Protein AF-Q9XCN0-F1 (afdb_monomer_lite)

Radius of gyration: 20.43 Å; chains: 1; bounding box: 50×36×55 Å

pLDDT: mean 87.04, std 8.94, range [36.78, 96.44]

Organism: NCBI:txid216

Secondary structure (DSSP, 8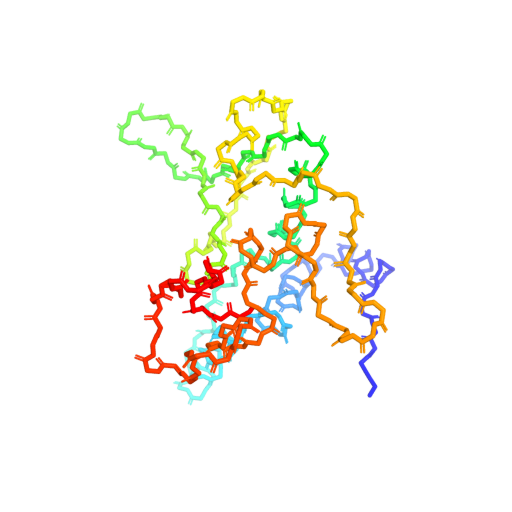-state):
------HHHHHHHHHTT-HHHHHHHHTTTTT-HHHHHHHHHHHHHTPPPPPP---HHHHHHHHHHHHTTEEEEEEEEEEPTTSPEEEE---SSGGG--S--SEEEEEEPPHHHHHHH-S--------B-TTT-PBPTTSTT-HHHH--SBTTB-TTSSSBSGGGTTPBPTTT--B----

Foldseek 3Di:
DDDDCDPVNVVVCVVVVVVQVVLCCQFLVPADPPLVVQQVVCVVVVHDRDATADGVVVVVVCVVCVVVQKDKFFWAPDAPPVRHTHGQDCDPDPVRTGRDTDDMDIDRHDPVRNVVPWQDAQDDQDAADPPPRAGDDSHPPQCLGPADPAAQADSVRPTHDCVCAQDQDPPRRHHRHHD

Sequence (179 aa):
GGQRFGEMEVWALEAYGAAHTLKEMLTIKSDDVNGRKEAYEAITKGFPVGDSAIPETFYVLTKELQSLALDVNVYGDKVDEFGLIKPLVVGEDEKDRPRDFSAFQLVLASPDKIRSWSRGEVKKPETINYRTLKPERDGLFCTKIFGPVRDYECQCGKYKKGRYKDIVCEKCGVAITHS

Structure (mmCIF, N/CA/C/O backbone):
data_AF-Q9XCN0-F1
#
_entry.id   AF-Q9XCN0-F1
#
loop_
_atom_site.group_PDB
_atom_site.id
_atom_site.type_symbol
_atom_site.label_atom_id
_atom_site.label_alt_id
_atom_site.label_comp_id
_atom_site.label_asym_id
_atom_site.label_entity_id
_atom_site.label_seq_id
_atom_site.pdbx_PDB_ins_code
_atom_site.Cartn_x
_atom_site.Cartn_y
_atom_site.Cartn_z
_atom_site.occupancy
_atom_site.B_iso_or_equiv
_atom_site.auth_seq_id
_atom_site.auth_comp_id
_atom_site.auth_asym_id
_atom_site.auth_atom_id
_atom_site.pdbx_PDB_model_num
ATOM 1 N N . GLY A 1 1 ? 22.592 6.527 13.145 1.00 36.78 1 GLY A N 1
ATOM 2 C CA . GLY A 1 1 ? 21.778 7.602 12.558 1.00 36.78 1 GLY A CA 1
ATOM 3 C C . GLY A 1 1 ? 21.629 7.295 11.093 1.00 36.78 1 GLY A C 1
ATOM 4 O O . GLY A 1 1 ? 22.647 7.202 10.426 1.00 36.78 1 GLY A O 1
ATOM 5 N N . GLY A 1 2 ? 20.411 7.019 10.629 1.00 53.69 2 GLY A N 1
ATOM 6 C CA . GLY A 1 2 ? 20.157 6.778 9.209 1.00 53.69 2 GLY A CA 1
ATOM 7 C C . GLY A 1 2 ? 20.220 8.107 8.475 1.00 53.69 2 GLY A C 1
ATOM 8 O O . GLY A 1 2 ? 19.337 8.944 8.651 1.00 53.69 2 GLY A O 1
ATOM 9 N N . GLN A 1 3 ? 21.296 8.330 7.729 1.00 53.50 3 GLN A N 1
ATOM 10 C CA . GLN A 1 3 ? 21.371 9.443 6.796 1.00 53.50 3 GLN A CA 1
ATOM 11 C C . GLN A 1 3 ? 20.275 9.223 5.752 1.00 53.50 3 GLN A C 1
ATOM 13 O O . GLN A 1 3 ? 20.206 8.156 5.144 1.00 53.50 3 GLN A O 1
ATOM 18 N N . ARG A 1 4 ? 19.352 10.181 5.635 1.00 68.81 4 ARG A N 1
ATOM 19 C CA . ARG A 1 4 ? 18.267 10.095 4.657 1.00 68.81 4 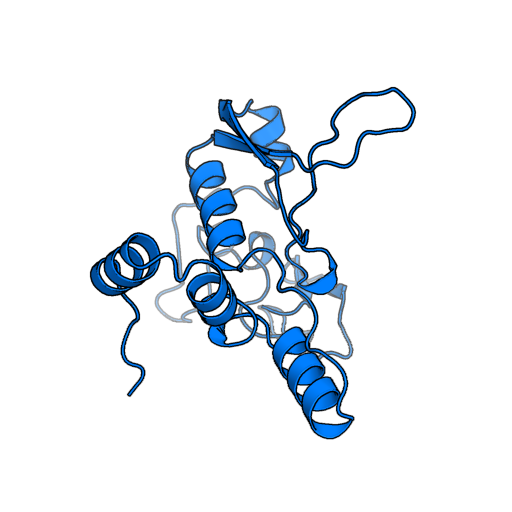ARG A CA 1
ATOM 20 C C . ARG A 1 4 ? 18.883 10.309 3.283 1.00 68.81 4 ARG A C 1
ATOM 22 O O . ARG A 1 4 ? 19.539 11.321 3.074 1.00 68.81 4 ARG A O 1
ATOM 29 N N . PHE A 1 5 ? 18.698 9.341 2.399 1.00 77.25 5 PHE A N 1
ATOM 30 C CA . PHE A 1 5 ? 19.009 9.493 0.988 1.00 77.25 5 PHE A CA 1
ATOM 31 C C . PHE A 1 5 ? 17.911 10.369 0.378 1.00 77.25 5 PHE A C 1
ATOM 33 O O . PHE A 1 5 ? 16.737 9.997 0.426 1.00 77.25 5 PHE A O 1
ATOM 40 N N . GLY A 1 6 ? 18.267 11.580 -0.040 1.00 82.06 6 GLY A N 1
ATOM 41 C CA . GLY A 1 6 ? 17.334 12.601 -0.491 1.00 82.06 6 GLY A CA 1
ATOM 42 C C . GLY A 1 6 ? 17.384 12.814 -1.998 1.00 82.06 6 GLY A C 1
ATOM 43 O O . GLY A 1 6 ? 18.116 12.160 -2.737 1.00 82.06 6 GLY A O 1
ATOM 44 N N . GLU A 1 7 ? 16.578 13.769 -2.450 1.00 86.94 7 GLU A N 1
ATOM 45 C CA . GLU A 1 7 ? 16.439 14.109 -3.865 1.00 86.94 7 GLU A CA 1
ATOM 46 C C . GLU A 1 7 ? 17.780 14.526 -4.496 1.00 86.94 7 GLU A C 1
ATOM 48 O O . GLU A 1 7 ? 18.118 14.093 -5.593 1.00 86.94 7 GLU A O 1
ATOM 53 N N . MET A 1 8 ? 18.590 15.316 -3.785 1.00 88.69 8 MET A N 1
ATOM 54 C CA . MET A 1 8 ? 19.877 15.796 -4.301 1.00 88.69 8 MET A CA 1
ATOM 55 C C . MET A 1 8 ? 20.869 14.652 -4.540 1.00 88.69 8 MET A C 1
ATOM 57 O O . MET A 1 8 ? 21.623 14.684 -5.514 1.00 88.69 8 MET A O 1
ATOM 61 N N . GLU A 1 9 ? 20.870 13.633 -3.679 1.00 89.69 9 GLU A N 1
ATOM 62 C CA . GLU A 1 9 ? 21.706 12.450 -3.857 1.00 89.69 9 GLU A CA 1
ATOM 63 C C . GLU A 1 9 ? 21.219 11.565 -5.012 1.00 89.69 9 GLU A C 1
ATOM 65 O O . GLU A 1 9 ? 22.051 11.035 -5.753 1.00 89.69 9 GLU A O 1
ATOM 70 N N . VAL A 1 10 ? 19.897 11.453 -5.210 1.00 88.25 10 VAL A N 1
ATOM 71 C CA . VAL A 1 10 ? 19.303 10.782 -6.383 1.00 88.25 10 VAL A CA 1
ATOM 72 C C . VAL A 1 10 ? 19.791 11.456 -7.665 1.00 88.25 10 VAL A C 1
ATOM 74 O O . VAL A 1 10 ? 20.400 10.790 -8.504 1.00 88.25 10 VAL A O 1
ATOM 77 N N . TRP A 1 11 ? 19.623 12.780 -7.775 1.00 90.75 11 TRP A N 1
ATOM 78 C CA . TRP A 1 11 ? 20.049 13.550 -8.949 1.00 90.75 11 TRP A CA 1
ATOM 79 C C . TRP A 1 11 ? 21.538 13.388 -9.245 1.00 90.75 11 TRP A C 1
ATOM 81 O O . TRP A 1 11 ? 21.929 13.233 -10.401 1.00 90.75 11 TRP A O 1
ATOM 91 N N . ALA A 1 12 ? 22.383 13.406 -8.212 1.00 92.75 12 ALA A N 1
ATOM 92 C CA . ALA A 1 12 ? 23.822 13.245 -8.383 1.00 92.75 12 ALA A CA 1
ATOM 93 C C . ALA A 1 12 ? 24.190 11.861 -8.948 1.00 92.75 12 ALA A C 1
ATOM 95 O O . ALA A 1 12 ? 25.032 11.771 -9.844 1.00 92.75 12 ALA A O 1
ATOM 96 N N . LEU A 1 13 ? 23.561 10.786 -8.456 1.00 91.81 13 LEU A N 1
ATOM 97 C CA . LEU A 1 13 ? 23.811 9.429 -8.953 1.00 91.81 13 LEU A CA 1
ATOM 98 C C . LEU A 1 13 ? 23.267 9.220 -10.366 1.00 91.81 13 LEU A C 1
ATOM 100 O O . LEU A 1 13 ? 23.944 8.594 -11.185 1.00 91.81 13 LEU A O 1
ATOM 104 N N . GLU A 1 14 ? 22.084 9.751 -10.668 1.00 91.38 14 GLU A N 1
ATOM 105 C CA . GLU A 1 14 ? 21.505 9.682 -12.012 1.00 91.38 14 GLU A CA 1
ATOM 106 C C . GLU A 1 14 ? 22.350 10.453 -13.028 1.00 91.38 14 GLU A C 1
ATOM 108 O O . GLU A 1 14 ? 22.686 9.904 -14.077 1.00 91.38 14 GLU A O 1
ATOM 113 N N . ALA A 1 15 ? 22.782 11.675 -12.699 1.00 93.62 15 ALA A N 1
ATOM 114 C CA . ALA A 1 15 ? 23.652 12.479 -13.561 1.00 93.62 15 ALA A CA 1
ATOM 115 C C . ALA A 1 15 ? 25.018 11.817 -13.805 1.00 93.62 15 ALA A C 1
ATOM 117 O O . ALA A 1 15 ? 25.605 11.974 -14.875 1.00 93.62 15 ALA A O 1
ATOM 118 N N . TYR A 1 16 ? 25.516 11.052 -12.831 1.00 94.75 16 TYR A N 1
ATOM 119 C CA . TYR A 1 16 ? 26.732 10.251 -12.975 1.00 94.75 16 TYR A CA 1
ATOM 120 C C . TYR A 1 16 ? 26.514 8.953 -13.781 1.00 94.75 16 TYR A C 1
ATOM 122 O O . TYR A 1 16 ? 27.477 8.274 -14.133 1.00 94.75 16 TYR A O 1
ATOM 130 N N . GLY A 1 17 ? 25.266 8.584 -14.089 1.00 92.94 17 GLY A N 1
ATOM 131 C CA . GLY A 1 17 ? 24.927 7.335 -14.776 1.00 92.94 17 GLY A CA 1
ATOM 132 C C . GLY A 1 17 ? 24.967 6.097 -13.872 1.00 92.94 17 GLY A C 1
ATOM 133 O O . GLY A 1 17 ? 24.971 4.970 -14.364 1.00 92.94 17 GLY A O 1
ATOM 134 N N . ALA A 1 18 ? 24.966 6.267 -12.547 1.00 92.50 18 ALA A N 1
ATOM 135 C CA . ALA A 1 18 ? 24.974 5.175 -11.569 1.00 92.50 18 ALA A CA 1
ATOM 136 C C . ALA A 1 18 ? 23.564 4.630 -11.265 1.00 92.50 18 ALA A C 1
ATOM 138 O O . ALA A 1 18 ? 23.241 4.320 -10.115 1.00 92.50 18 ALA A O 1
ATOM 139 N N . ALA A 1 19 ? 22.726 4.475 -12.294 1.00 87.50 19 ALA A N 1
ATOM 140 C CA . ALA A 1 19 ? 21.340 4.025 -12.151 1.00 87.50 19 ALA A CA 1
ATOM 141 C C . ALA A 1 19 ? 21.229 2.623 -11.520 1.00 87.50 19 ALA A C 1
ATOM 143 O O . ALA A 1 19 ? 20.366 2.391 -10.678 1.00 87.50 19 ALA A O 1
ATOM 144 N N . HIS A 1 20 ? 22.142 1.701 -11.850 1.00 86.50 20 HIS A N 1
ATOM 145 C CA . HIS A 1 20 ? 22.177 0.366 -11.238 1.00 86.50 20 HIS A CA 1
ATOM 146 C C . HIS A 1 20 ? 22.481 0.428 -9.736 1.00 86.50 20 HIS A C 1
ATOM 148 O O . HIS A 1 20 ? 21.804 -0.217 -8.938 1.00 86.50 20 HIS A O 1
ATOM 154 N N . THR A 1 21 ? 23.444 1.262 -9.334 1.00 88.06 21 THR A N 1
ATOM 155 C CA . THR A 1 21 ? 23.783 1.465 -7.921 1.00 88.06 21 THR A CA 1
ATOM 156 C C . THR A 1 21 ? 22.613 2.078 -7.158 1.00 88.06 21 THR A C 1
ATOM 158 O O . THR A 1 21 ? 22.303 1.630 -6.055 1.00 88.06 21 THR A O 1
ATOM 161 N N . LEU A 1 22 ? 21.945 3.072 -7.751 1.00 87.94 22 LEU A N 1
ATOM 162 C CA . LEU A 1 22 ? 20.741 3.682 -7.193 1.00 87.94 22 LEU A CA 1
ATOM 163 C C . LEU A 1 22 ? 19.619 2.643 -7.036 1.00 87.94 22 LEU A C 1
ATOM 165 O O . LEU A 1 22 ? 19.031 2.537 -5.960 1.00 87.94 22 LEU A O 1
ATOM 169 N N . LYS A 1 23 ? 19.378 1.813 -8.060 1.00 84.81 23 LYS A N 1
ATOM 170 C CA . LYS A 1 23 ? 18.396 0.722 -8.002 1.00 84.81 23 LYS A CA 1
ATOM 171 C C . LYS A 1 23 ? 18.715 -0.246 -6.864 1.00 84.81 23 LYS A C 1
ATOM 173 O O . LYS A 1 23 ? 17.822 -0.576 -6.092 1.00 84.81 23 LYS A O 1
ATOM 178 N N . GLU A 1 24 ? 19.968 -0.670 -6.698 1.00 84.81 24 GLU A N 1
ATOM 179 C CA . GLU A 1 24 ? 20.379 -1.527 -5.573 1.00 84.81 24 GLU A CA 1
ATOM 180 C C . GLU A 1 24 ? 20.163 -0.864 -4.206 1.00 84.81 24 GLU A C 1
ATOM 182 O O . GLU A 1 24 ? 19.752 -1.536 -3.258 1.00 84.81 24 GLU A O 1
ATOM 187 N N . MET A 1 25 ? 20.453 0.440 -4.092 1.00 85.44 25 MET A N 1
ATOM 188 C CA . MET A 1 25 ? 20.240 1.210 -2.862 1.00 85.44 25 MET A CA 1
ATOM 189 C C . MET A 1 25 ? 18.764 1.220 -2.457 1.00 85.44 25 MET A C 1
ATOM 191 O O . MET A 1 25 ? 18.468 1.011 -1.284 1.00 85.44 25 MET A O 1
ATOM 195 N N . LEU A 1 26 ? 17.859 1.390 -3.424 1.00 83.25 26 LEU A N 1
ATOM 196 C CA . LEU A 1 26 ? 16.408 1.424 -3.213 1.00 83.25 26 LEU A CA 1
ATOM 197 C C . LEU A 1 26 ? 15.760 0.033 -3.079 1.00 83.25 26 LEU A C 1
ATOM 199 O O . LEU A 1 26 ? 14.579 -0.057 -2.778 1.00 83.25 26 LEU A O 1
ATOM 203 N N . THR A 1 27 ? 16.493 -1.056 -3.320 1.00 85.06 27 THR A N 1
ATOM 204 C CA . THR A 1 27 ? 15.943 -2.427 -3.336 1.00 85.06 27 THR A CA 1
ATOM 205 C C . THR A 1 27 ? 16.681 -3.319 -2.336 1.00 85.06 27 THR A C 1
ATOM 207 O O . THR A 1 27 ? 16.462 -3.185 -1.137 1.00 85.06 27 THR A O 1
ATOM 210 N N . ILE A 1 28 ? 17.610 -4.169 -2.786 1.00 84.38 28 ILE A N 1
ATOM 211 C CA . ILE A 1 28 ? 18.341 -5.182 -1.997 1.00 84.38 28 ILE A CA 1
ATOM 212 C C . ILE A 1 28 ? 19.020 -4.583 -0.750 1.00 84.38 28 ILE A C 1
ATOM 214 O O . ILE A 1 28 ? 19.151 -5.236 0.291 1.00 84.38 28 ILE A O 1
ATOM 218 N N . LYS A 1 29 ? 19.473 -3.325 -0.820 1.00 84.25 29 LYS A N 1
ATOM 219 C CA . LYS A 1 29 ? 20.153 -2.672 0.309 1.00 84.25 29 LYS A CA 1
ATOM 220 C C . LYS A 1 29 ? 19.181 -2.057 1.314 1.00 84.25 29 LYS A C 1
ATOM 222 O O . LYS A 1 29 ? 19.500 -2.083 2.502 1.00 84.25 29 LYS A O 1
ATOM 227 N N . SER A 1 30 ? 18.006 -1.588 0.895 1.00 81.62 30 SER A N 1
ATOM 228 C CA . SER A 1 30 ? 17.029 -0.918 1.768 1.00 81.62 30 SER A CA 1
ATOM 229 C C . SER A 1 30 ? 15.801 -1.785 2.040 1.00 81.62 30 SER A C 1
ATOM 231 O O . SER A 1 30 ? 15.635 -2.273 3.163 1.00 81.62 30 SER A O 1
ATOM 233 N N . ASP A 1 31 ? 14.998 -2.006 1.002 1.00 79.00 31 ASP A N 1
ATOM 234 C CA . ASP A 1 31 ? 13.600 -2.418 1.109 1.00 79.00 31 ASP A CA 1
ATOM 235 C C . ASP A 1 31 ? 13.424 -3.941 1.027 1.00 79.00 31 ASP A C 1
ATOM 237 O O . ASP A 1 31 ? 12.530 -4.480 1.672 1.00 79.00 31 ASP A O 1
ATOM 241 N N . ASP A 1 32 ? 14.298 -4.639 0.292 1.00 80.75 32 ASP A N 1
ATOM 242 C CA . ASP A 1 32 ? 14.139 -6.067 -0.009 1.00 80.75 32 ASP A CA 1
ATOM 243 C C . ASP A 1 32 ? 14.893 -6.959 0.993 1.00 80.75 32 ASP A C 1
ATOM 245 O O . ASP A 1 32 ? 16.110 -7.175 0.900 1.00 80.75 32 ASP A O 1
ATOM 249 N N . VAL A 1 33 ? 14.176 -7.463 2.002 1.00 81.44 33 VAL A N 1
ATOM 250 C CA . VAL A 1 33 ? 14.772 -8.265 3.089 1.00 81.44 33 VAL A CA 1
ATOM 251 C C . VAL A 1 33 ? 15.148 -9.657 2.588 1.00 81.44 33 VAL A C 1
ATOM 253 O O . VAL A 1 33 ? 16.198 -10.191 2.972 1.00 81.44 33 VAL A O 1
ATOM 256 N N . ASN A 1 34 ? 14.313 -10.246 1.731 1.00 82.44 34 ASN A N 1
ATOM 257 C CA . ASN A 1 34 ? 14.557 -11.574 1.175 1.00 82.44 34 ASN A CA 1
ATOM 258 C C . ASN A 1 34 ? 15.699 -11.538 0.153 1.00 82.44 34 ASN A C 1
ATOM 260 O O . ASN A 1 34 ? 16.639 -12.327 0.268 1.00 82.44 34 ASN A O 1
ATOM 264 N N . GLY A 1 35 ? 15.704 -10.564 -0.751 1.00 82.88 35 GLY A N 1
ATOM 265 C CA . GLY A 1 35 ? 16.778 -10.317 -1.707 1.00 82.88 35 GLY A CA 1
ATOM 266 C C . GLY A 1 35 ? 18.108 -10.014 -1.026 1.00 82.88 35 GLY A C 1
ATOM 267 O O . GLY A 1 35 ? 19.148 -10.497 -1.469 1.00 82.88 35 GLY A O 1
ATOM 268 N N . ARG A 1 36 ? 18.114 -9.318 0.122 1.00 86.38 36 ARG A N 1
ATOM 269 C CA . ARG A 1 36 ? 19.341 -9.138 0.922 1.00 86.38 36 ARG A CA 1
ATOM 270 C C . ARG A 1 36 ? 19.908 -10.465 1.420 1.00 86.38 36 ARG A C 1
ATOM 272 O O . ARG A 1 36 ? 21.125 -10.667 1.396 1.00 86.38 36 ARG A O 1
ATOM 279 N N . LYS A 1 37 ? 19.042 -11.369 1.885 1.00 88.44 37 LYS A N 1
ATOM 280 C CA . LYS A 1 37 ? 19.448 -12.709 2.322 1.00 88.44 37 LYS A CA 1
ATOM 281 C C . LYS A 1 37 ? 19.985 -13.524 1.145 1.00 88.44 37 LYS A C 1
ATOM 283 O O . LYS A 1 37 ? 21.043 -14.136 1.271 1.00 88.44 37 LYS A O 1
ATOM 288 N N . GLU A 1 38 ? 19.299 -13.497 0.008 1.00 87.00 38 GLU A N 1
ATOM 289 C CA . GLU A 1 38 ? 19.722 -14.190 -1.213 1.00 87.00 38 GLU A CA 1
ATOM 290 C C . GLU A 1 38 ? 21.060 -13.659 -1.739 1.00 87.00 38 GLU A C 1
ATOM 292 O O . GLU A 1 38 ? 21.949 -14.445 -2.065 1.00 87.00 38 GLU A O 1
ATOM 297 N N . ALA A 1 39 ? 21.257 -12.340 -1.733 1.00 88.38 39 ALA A N 1
ATOM 298 C CA . ALA A 1 39 ? 22.521 -11.712 -2.099 1.00 88.38 39 ALA A CA 1
ATOM 299 C C . ALA A 1 39 ? 23.663 -12.155 -1.171 1.00 88.38 39 ALA A C 1
ATOM 301 O O . ALA A 1 39 ? 24.748 -12.495 -1.640 1.00 88.38 39 ALA A O 1
ATOM 302 N N . TYR A 1 40 ? 23.420 -12.220 0.142 1.00 89.25 40 TYR A N 1
ATOM 303 C CA . TYR A 1 40 ? 24.403 -12.732 1.099 1.00 89.25 40 TYR A CA 1
ATOM 304 C C . TYR A 1 40 ? 24.754 -14.207 0.838 1.00 89.25 40 TYR A C 1
ATOM 306 O O . TYR A 1 40 ? 25.929 -14.591 0.842 1.00 89.25 40 TYR A O 1
ATOM 314 N N . GLU A 1 41 ? 23.754 -15.043 0.562 1.00 91.50 41 GLU A N 1
ATOM 315 C CA . GLU A 1 41 ? 23.973 -16.442 0.188 1.00 91.50 41 GLU A CA 1
ATOM 316 C C . GLU A 1 41 ? 24.749 -16.583 -1.129 1.00 91.50 41 GLU A C 1
ATOM 318 O O . GLU A 1 41 ? 25.618 -17.449 -1.233 1.00 91.50 41 GLU A O 1
ATOM 323 N N . ALA A 1 42 ? 24.481 -15.7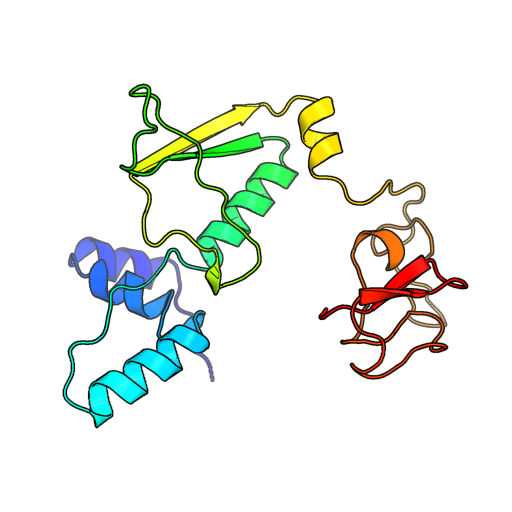36 -2.121 1.00 91.62 42 ALA A N 1
ATOM 324 C CA . ALA A 1 42 ? 25.218 -15.727 -3.381 1.00 91.62 42 ALA A CA 1
ATOM 325 C C . ALA A 1 42 ? 26.693 -15.359 -3.159 1.00 91.62 42 ALA A C 1
ATOM 327 O O . ALA A 1 42 ? 27.577 -16.088 -3.609 1.00 91.62 42 ALA A O 1
ATOM 328 N N . ILE A 1 43 ? 26.965 -14.310 -2.373 1.00 91.62 43 ILE A N 1
ATOM 329 C CA . ILE A 1 43 ? 28.327 -13.856 -2.047 1.00 91.62 43 ILE A CA 1
ATOM 330 C C . ILE A 1 43 ? 29.112 -14.946 -1.308 1.00 91.62 43 ILE A C 1
ATOM 332 O O . ILE A 1 43 ? 30.256 -15.227 -1.659 1.00 91.62 43 ILE A O 1
ATOM 336 N N . THR A 1 44 ? 28.502 -15.595 -0.311 1.00 95.38 44 THR A N 1
ATOM 337 C CA . THR A 1 44 ? 29.159 -16.674 0.456 1.00 95.38 44 THR A CA 1
ATOM 338 C C . THR A 1 44 ? 29.458 -17.914 -0.387 1.00 95.38 44 THR A C 1
ATOM 340 O O . THR A 1 44 ? 30.454 -18.591 -0.140 1.00 95.38 44 THR A O 1
ATOM 343 N N . LYS A 1 45 ? 28.628 -18.203 -1.396 1.00 95.06 45 LYS A N 1
ATOM 344 C CA . LYS A 1 45 ? 28.801 -19.332 -2.325 1.00 95.06 45 LYS A CA 1
ATOM 345 C C . LYS A 1 45 ? 29.637 -18.982 -3.569 1.00 95.06 45 LYS A C 1
ATOM 347 O O . LYS A 1 45 ? 29.947 -19.879 -4.346 1.00 95.06 45 LYS A O 1
ATOM 352 N N . GLY A 1 46 ? 30.001 -17.712 -3.766 1.00 92.69 46 GLY A N 1
ATOM 353 C CA . GLY A 1 46 ? 30.732 -17.236 -4.946 1.00 92.69 46 GLY A CA 1
ATOM 354 C C . GLY A 1 46 ? 29.892 -17.159 -6.230 1.00 92.69 46 GLY A C 1
ATOM 355 O O . GLY A 1 46 ? 30.456 -17.137 -7.322 1.00 92.69 46 GLY A O 1
ATOM 356 N N . PHE A 1 47 ? 28.561 -17.135 -6.118 1.00 91.62 47 PHE A N 1
ATOM 357 C CA . PHE A 1 47 ? 27.652 -16.934 -7.248 1.00 91.62 47 PHE A CA 1
ATOM 358 C C . PHE A 1 47 ? 27.404 -15.439 -7.503 1.00 91.62 47 PHE A C 1
ATOM 360 O O . PHE A 1 47 ? 27.492 -14.635 -6.570 1.00 91.62 47 PHE A O 1
ATOM 367 N N . PRO A 1 48 ? 27.067 -15.044 -8.745 1.00 87.19 48 PRO A N 1
ATOM 368 C CA . PRO A 1 48 ? 26.638 -13.679 -9.021 1.00 87.19 48 PRO A CA 1
ATOM 369 C C . PRO A 1 48 ? 25.345 -13.354 -8.261 1.00 87.19 48 PRO A C 1
ATOM 371 O O . PRO A 1 48 ? 24.450 -14.194 -8.145 1.00 87.19 48 PRO A O 1
ATOM 374 N N . VAL A 1 49 ? 25.251 -12.124 -7.754 1.00 84.69 49 VAL A N 1
ATOM 375 C CA . VAL A 1 49 ? 24.020 -11.591 -7.156 1.00 84.69 49 VAL A CA 1
ATOM 376 C C . VAL A 1 49 ? 22.998 -11.373 -8.276 1.00 84.69 49 VAL A C 1
ATOM 378 O O . VAL A 1 49 ? 23.355 -10.875 -9.342 1.00 84.69 49 VAL A O 1
ATOM 381 N N . GLY A 1 50 ? 21.750 -11.798 -8.062 1.00 77.75 50 GLY A N 1
ATOM 382 C CA . GLY A 1 50 ? 20.675 -11.641 -9.045 1.00 77.75 50 GLY A CA 1
ATOM 383 C C . GLY A 1 50 ? 20.201 -10.192 -9.201 1.00 77.75 50 GLY A C 1
ATOM 384 O O . GLY A 1 50 ? 20.506 -9.335 -8.374 1.00 77.75 50 GLY A O 1
ATOM 385 N N . ASP A 1 51 ? 19.420 -9.935 -10.253 1.00 76.56 51 ASP A N 1
ATOM 386 C CA . ASP A 1 51 ? 18.818 -8.621 -10.493 1.00 76.56 51 ASP A CA 1
ATOM 387 C C . ASP A 1 51 ? 17.780 -8.262 -9.426 1.00 76.56 51 ASP A C 1
ATOM 389 O O . ASP A 1 51 ? 16.982 -9.103 -9.001 1.00 76.56 51 ASP A O 1
ATOM 393 N N . SER A 1 52 ? 17.748 -6.985 -9.047 1.00 78.81 52 SER A N 1
ATOM 394 C CA . SER A 1 52 ? 16.761 -6.460 -8.111 1.00 78.81 52 SER A CA 1
ATOM 395 C C . SER A 1 52 ? 15.393 -6.236 -8.752 1.00 78.81 52 SER A C 1
ATOM 397 O O . SER A 1 52 ? 15.280 -5.860 -9.926 1.00 78.81 52 SER A O 1
ATOM 399 N N . ALA A 1 53 ? 14.344 -6.437 -7.951 1.00 81.25 53 ALA A N 1
ATOM 400 C CA . ALA A 1 53 ? 12.973 -6.162 -8.352 1.00 81.25 53 ALA A CA 1
ATOM 401 C C . ALA A 1 53 ? 12.640 -4.661 -8.353 1.00 81.25 53 ALA A C 1
ATOM 403 O O . ALA A 1 53 ? 13.469 -3.817 -8.010 1.00 81.25 53 ALA A O 1
ATOM 404 N N . ILE A 1 54 ? 11.415 -4.321 -8.755 1.00 83.75 54 ILE A N 1
ATOM 405 C CA . ILE A 1 54 ? 10.884 -2.965 -8.599 1.00 83.75 54 ILE A CA 1
ATOM 406 C C . ILE A 1 54 ? 10.861 -2.598 -7.096 1.00 83.75 54 ILE A C 1
ATOM 408 O O . ILE A 1 54 ? 10.447 -3.426 -6.279 1.00 83.75 54 ILE A O 1
ATOM 412 N N . PRO A 1 55 ? 11.292 -1.380 -6.708 1.00 84.25 55 PRO A N 1
ATOM 413 C CA . PRO A 1 55 ? 11.354 -0.967 -5.305 1.00 84.25 55 PRO A CA 1
ATOM 414 C C . PRO A 1 55 ? 9.968 -0.835 -4.659 1.00 84.25 55 PRO A C 1
ATOM 416 O O . PRO A 1 55 ? 8.985 -0.514 -5.332 1.00 84.25 55 PRO A O 1
ATOM 419 N N . GLU A 1 56 ? 9.906 -0.974 -3.329 1.00 83.31 56 GLU A N 1
ATOM 420 C CA . GLU A 1 56 ? 8.691 -0.722 -2.529 1.00 83.31 56 GLU A CA 1
ATOM 421 C C . GLU A 1 56 ? 8.138 0.681 -2.788 1.00 83.31 56 GLU A C 1
ATOM 423 O O . GLU A 1 56 ? 6.935 0.883 -2.918 1.00 83.31 56 GLU A O 1
ATOM 428 N N . THR A 1 57 ? 9.035 1.654 -2.941 1.00 85.12 57 THR A N 1
ATOM 429 C CA . THR A 1 57 ? 8.669 3.052 -3.193 1.00 85.12 57 THR A CA 1
ATOM 430 C C . THR A 1 57 ? 7.791 3.202 -4.441 1.00 85.12 57 THR A C 1
ATOM 432 O O . THR A 1 57 ? 6.866 4.012 -4.450 1.00 85.12 57 THR A O 1
ATOM 435 N N . PHE A 1 58 ? 8.013 2.393 -5.483 1.00 86.50 58 PHE A N 1
ATOM 436 C CA . PHE A 1 58 ? 7.159 2.415 -6.671 1.00 86.50 58 PHE A CA 1
ATOM 437 C C . PHE A 1 58 ? 5.768 1.841 -6.383 1.00 86.50 58 PHE A C 1
ATOM 439 O O . PHE A 1 58 ? 4.771 2.384 -6.853 1.00 86.50 58 PHE A O 1
ATOM 446 N N . TYR A 1 59 ? 5.675 0.782 -5.574 1.00 85.94 59 TYR A N 1
ATOM 447 C CA . TYR A 1 59 ? 4.385 0.264 -5.125 1.00 85.94 59 TYR A CA 1
ATOM 448 C C . TYR A 1 59 ? 3.612 1.323 -4.328 1.00 85.94 59 TYR A C 1
ATOM 450 O O . TYR A 1 59 ? 2.449 1.592 -4.640 1.00 85.94 59 TYR A O 1
ATOM 458 N N . VAL A 1 60 ? 4.272 1.997 -3.383 1.00 88.56 60 VAL A N 1
ATOM 459 C CA . VAL A 1 60 ? 3.690 3.112 -2.618 1.00 88.56 60 VAL A CA 1
ATOM 460 C C . VAL A 1 60 ? 3.202 4.222 -3.551 1.00 88.56 60 VAL A C 1
ATOM 462 O O . VAL A 1 60 ? 2.049 4.635 -3.440 1.00 88.56 60 VAL A O 1
ATOM 465 N N . LEU A 1 61 ? 4.006 4.618 -4.543 1.00 90.25 61 LEU A N 1
ATOM 466 C CA . LEU A 1 61 ? 3.608 5.595 -5.562 1.00 90.25 61 LEU A CA 1
ATOM 467 C C . LEU A 1 61 ? 2.325 5.170 -6.297 1.00 90.25 61 LEU A C 1
ATOM 469 O O . LEU A 1 61 ? 1.424 5.988 -6.493 1.00 90.25 61 LEU A O 1
ATOM 473 N N . THR A 1 62 ? 2.190 3.892 -6.674 1.00 90.25 62 THR A N 1
ATOM 474 C CA . THR A 1 62 ? 0.951 3.417 -7.317 1.00 90.25 62 THR A CA 1
ATOM 475 C C . THR A 1 62 ? -0.271 3.560 -6.406 1.00 90.25 62 THR A C 1
ATOM 477 O O . THR A 1 62 ? -1.356 3.883 -6.891 1.00 90.25 62 THR A O 1
ATOM 480 N N . LYS A 1 63 ? -0.112 3.382 -5.088 1.00 90.81 63 LYS A N 1
ATOM 481 C CA . LYS A 1 63 ? -1.191 3.560 -4.105 1.00 90.81 63 LYS A CA 1
ATOM 482 C C . LYS A 1 63 ? -1.545 5.017 -3.873 1.00 90.81 63 LYS A C 1
ATOM 484 O O . LYS A 1 63 ? -2.729 5.338 -3.772 1.00 90.81 63 LYS A O 1
ATOM 489 N N . GLU A 1 64 ? -0.555 5.900 -3.855 1.00 93.19 64 GLU A N 1
ATOM 490 C CA . GLU A 1 64 ? -0.785 7.342 -3.779 1.00 93.19 64 GLU A CA 1
ATOM 491 C C . GLU A 1 64 ? -1.578 7.834 -4.995 1.00 93.19 64 GLU A C 1
ATOM 493 O O . GLU A 1 64 ? -2.584 8.527 -4.844 1.00 93.19 64 GLU A O 1
ATOM 498 N N . LEU A 1 65 ? -1.220 7.390 -6.198 1.00 93.94 65 LEU A N 1
ATOM 499 C CA . LEU A 1 65 ? -1.958 7.724 -7.419 1.00 93.94 65 LEU A CA 1
ATOM 500 C C . LEU A 1 65 ? -3.384 7.150 -7.415 1.00 93.94 65 LEU A C 1
ATOM 502 O O . LEU A 1 65 ? -4.331 7.857 -7.763 1.00 93.94 65 LEU A O 1
ATOM 506 N N . GLN A 1 66 ? -3.571 5.917 -6.933 1.00 91.81 66 GLN A N 1
ATOM 507 C CA . GLN A 1 66 ? -4.905 5.334 -6.733 1.00 91.81 66 GLN A CA 1
ATOM 508 C C . GLN A 1 66 ? -5.750 6.147 -5.744 1.00 91.81 66 GLN A C 1
ATOM 510 O O . GLN A 1 66 ? -6.955 6.303 -5.952 1.00 91.81 66 GLN A O 1
ATOM 515 N N . SER A 1 67 ? -5.135 6.723 -4.704 1.00 91.88 67 SER A N 1
ATOM 516 C CA . SER A 1 67 ? -5.831 7.593 -3.745 1.00 91.88 67 SER A CA 1
ATOM 517 C C . SER A 1 67 ? -6.338 8.897 -4.377 1.00 91.88 67 SER A C 1
ATOM 519 O O . SER A 1 67 ? -7.364 9.429 -3.954 1.00 91.88 67 SER A O 1
ATOM 521 N N . LEU A 1 68 ? -5.679 9.359 -5.445 1.00 94.75 68 LEU A N 1
ATOM 522 C CA . LEU A 1 68 ? -6.093 10.496 -6.275 1.00 94.75 68 LEU A CA 1
ATOM 523 C C . LEU A 1 68 ? -7.107 10.109 -7.366 1.00 94.75 68 LEU A C 1
ATOM 525 O O . LEU A 1 68 ? -7.381 10.908 -8.260 1.00 94.75 68 LEU A O 1
ATOM 529 N N . ALA A 1 69 ? -7.670 8.897 -7.302 1.00 93.69 69 ALA A N 1
ATOM 530 C CA . ALA A 1 69 ? -8.584 8.337 -8.298 1.00 93.69 69 ALA A CA 1
ATOM 531 C C . ALA A 1 69 ? -7.964 8.177 -9.702 1.00 93.69 69 ALA A C 1
ATOM 533 O O . ALA A 1 69 ? -8.666 8.248 -10.715 1.00 93.69 69 ALA A O 1
ATOM 534 N N . LEU A 1 70 ? -6.656 7.918 -9.768 1.00 93.94 70 LEU A N 1
ATOM 535 C CA . LEU A 1 70 ? -5.966 7.539 -10.999 1.00 93.94 70 LEU A CA 1
ATOM 536 C C . LEU A 1 70 ? -5.790 6.017 -11.045 1.00 93.94 70 LEU A C 1
ATOM 538 O O . LEU A 1 70 ? -5.252 5.408 -10.122 1.00 93.94 70 LEU A O 1
ATOM 542 N N . ASP A 1 71 ? -6.260 5.395 -12.124 1.00 91.19 71 ASP A N 1
ATOM 543 C CA . ASP A 1 71 ? -5.975 3.999 -12.438 1.00 91.19 71 ASP A CA 1
ATOM 544 C C . ASP A 1 71 ? -4.574 3.901 -13.037 1.00 91.19 71 ASP A C 1
ATOM 546 O O . ASP A 1 71 ? -4.214 4.631 -13.967 1.00 91.19 71 ASP A O 1
ATOM 550 N N . VAL A 1 72 ? -3.789 2.995 -12.470 1.00 88.94 72 VAL A N 1
ATOM 551 C CA . VAL A 1 72 ? -2.377 2.815 -12.779 1.00 88.94 72 VAL A CA 1
ATOM 552 C C . VAL A 1 72 ? -2.212 1.447 -13.418 1.00 88.94 72 VAL A C 1
ATOM 554 O O . VAL A 1 72 ? -2.394 0.428 -12.752 1.00 88.94 72 VAL A O 1
ATOM 557 N N . ASN A 1 73 ? -1.845 1.428 -14.698 1.00 88.75 73 ASN A N 1
ATOM 558 C CA . ASN A 1 73 ? -1.537 0.198 -15.421 1.00 88.75 73 ASN A CA 1
ATOM 559 C C . ASN A 1 73 ? -0.037 0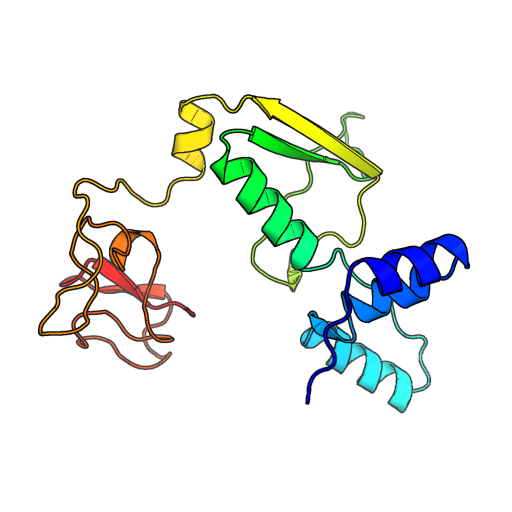.146 -15.711 1.00 88.75 73 ASN A C 1
ATOM 561 O O . ASN A 1 73 ? 0.518 1.036 -16.359 1.00 88.75 73 ASN A O 1
ATOM 565 N N . VAL A 1 74 ? 0.614 -0.903 -15.216 1.00 87.25 74 VAL A N 1
ATOM 566 C CA . VAL A 1 74 ? 2.043 -1.159 -15.416 1.00 87.25 74 VAL A CA 1
ATOM 567 C C . VAL A 1 74 ? 2.178 -2.232 -16.482 1.00 87.25 74 VAL A C 1
ATOM 569 O O . VAL A 1 74 ? 1.552 -3.281 -16.369 1.00 87.25 74 VAL A O 1
ATOM 572 N N . TYR A 1 75 ? 2.987 -1.994 -17.502 1.00 87.19 75 TYR A N 1
ATOM 573 C CA . TYR A 1 75 ? 3.213 -2.937 -18.590 1.00 87.19 75 TYR A CA 1
ATOM 574 C C . TYR A 1 75 ? 4.676 -3.368 -18.606 1.00 87.19 75 TYR A C 1
ATOM 576 O O . TYR A 1 75 ? 5.576 -2.544 -18.446 1.00 87.19 75 TYR A O 1
ATOM 584 N N . GLY A 1 76 ? 4.905 -4.665 -18.784 1.00 83.38 76 GLY A N 1
ATOM 585 C CA . GLY A 1 76 ? 6.235 -5.212 -19.033 1.00 83.38 76 GLY A CA 1
ATOM 586 C C . GLY A 1 76 ? 6.389 -5.668 -20.476 1.00 83.38 76 GLY A C 1
ATOM 587 O O . GLY A 1 76 ? 5.485 -5.523 -21.294 1.00 83.38 76 GLY A O 1
ATOM 588 N N . ASP A 1 77 ? 7.515 -6.316 -20.753 1.00 75.69 77 ASP A N 1
ATOM 589 C CA . ASP A 1 77 ? 7.848 -6.786 -22.106 1.00 75.69 77 ASP A CA 1
ATOM 590 C C . ASP A 1 77 ? 7.192 -8.125 -22.465 1.00 75.69 77 ASP A C 1
ATOM 592 O O . ASP A 1 77 ? 7.288 -8.601 -23.596 1.00 75.69 77 ASP A O 1
ATOM 596 N N . LYS A 1 78 ? 6.532 -8.766 -21.494 1.00 72.06 78 LYS A N 1
ATOM 597 C CA . LYS A 1 78 ? 5.833 -10.031 -21.712 1.00 72.06 78 LYS A CA 1
ATOM 598 C C . LYS A 1 78 ? 4.509 -9.771 -22.415 1.00 72.06 78 LYS A C 1
ATOM 600 O O . LYS A 1 78 ? 3.633 -9.088 -21.889 1.00 72.06 78 LYS A O 1
ATOM 605 N N . VAL A 1 79 ? 4.382 -10.370 -23.588 1.00 72.81 79 VAL A N 1
ATOM 606 C CA . VAL A 1 79 ? 3.177 -10.344 -24.407 1.00 72.81 79 VAL A CA 1
ATOM 607 C C . VAL A 1 79 ? 2.395 -11.637 -24.162 1.00 72.81 79 VAL A C 1
ATOM 609 O O . VAL A 1 79 ? 2.997 -12.707 -24.056 1.00 72.81 79 VAL A O 1
ATOM 612 N N . ASP A 1 80 ? 1.070 -11.547 -24.044 1.00 70.81 80 ASP A N 1
ATOM 613 C CA . ASP A 1 80 ? 0.203 -12.727 -23.948 1.00 70.81 80 ASP A CA 1
ATOM 614 C C . ASP A 1 80 ? 0.242 -13.551 -25.254 1.00 70.81 80 ASP A C 1
ATOM 616 O O . ASP A 1 80 ? 0.673 -13.067 -26.303 1.00 70.81 80 ASP A O 1
ATOM 620 N N . GLU A 1 81 ? -0.291 -14.780 -25.223 1.00 69.88 81 GLU A N 1
ATOM 621 C CA . GLU A 1 81 ? -0.386 -15.698 -26.381 1.00 69.88 81 GLU A CA 1
ATOM 622 C C . GLU A 1 81 ? -1.062 -15.074 -27.622 1.00 69.88 81 GLU A C 1
ATOM 624 O O . GLU A 1 81 ? -0.856 -15.530 -28.744 1.00 69.88 81 GLU A O 1
ATOM 629 N N . PHE A 1 82 ? -1.835 -14.000 -27.431 1.00 72.31 82 PHE A N 1
ATOM 630 C CA . PHE A 1 82 ? -2.555 -13.269 -28.477 1.00 72.31 82 PHE A CA 1
ATOM 631 C C . PHE A 1 82 ? -1.854 -11.990 -28.962 1.00 72.31 82 PHE A C 1
ATOM 633 O O . PHE A 1 82 ? -2.455 -11.213 -29.702 1.00 72.31 82 PHE A O 1
ATOM 640 N N . GLY A 1 83 ? -0.611 -11.727 -28.550 1.00 70.88 83 GLY A N 1
ATOM 641 C CA . GLY A 1 83 ? 0.108 -10.523 -28.980 1.00 70.88 83 GLY A CA 1
ATOM 642 C C . GLY A 1 83 ? -0.304 -9.240 -28.240 1.00 70.88 83 GLY A C 1
ATOM 643 O O . GLY A 1 83 ? 0.117 -8.151 -28.626 1.00 70.88 83 GLY A O 1
ATOM 644 N N . LEU A 1 84 ? -1.123 -9.349 -27.188 1.00 72.00 84 LEU A N 1
ATOM 645 C CA . LEU A 1 84 ? -1.590 -8.218 -26.384 1.00 72.00 84 LEU A CA 1
ATOM 646 C C . LEU A 1 84 ? -0.715 -8.018 -25.144 1.00 72.00 84 LEU A C 1
ATOM 648 O O . LEU A 1 84 ? -0.266 -8.976 -24.514 1.00 72.00 84 LEU A O 1
ATOM 652 N N . ILE A 1 85 ? -0.492 -6.754 -24.788 1.00 70.62 85 ILE A N 1
ATOM 653 C CA . ILE A 1 85 ? 0.277 -6.373 -23.604 1.00 70.62 85 ILE A CA 1
ATOM 654 C C . ILE A 1 85 ? -0.653 -6.439 -22.390 1.00 70.62 85 ILE A C 1
ATOM 656 O O . ILE A 1 85 ? -1.631 -5.692 -22.305 1.00 70.62 85 ILE A O 1
ATOM 660 N N . LYS A 1 86 ? -0.355 -7.334 -21.448 1.00 76.75 86 LYS A N 1
ATOM 661 C CA . LYS A 1 86 ? -1.134 -7.494 -20.218 1.00 76.75 86 LYS A CA 1
ATOM 662 C C . LYS A 1 86 ? -0.601 -6.578 -19.117 1.00 76.75 86 LYS A C 1
ATOM 664 O O . LYS A 1 86 ? 0.617 -6.518 -18.933 1.00 76.75 86 LYS A O 1
ATOM 669 N N . PRO A 1 87 ? -1.472 -5.903 -18.345 1.00 79.94 87 PRO A N 1
ATOM 670 C CA . PRO A 1 87 ? -1.017 -5.168 -17.179 1.00 79.94 87 PRO A CA 1
ATOM 671 C C . PRO A 1 87 ? -0.425 -6.137 -16.146 1.00 79.94 87 PRO A C 1
ATOM 673 O O . PRO A 1 87 ? -1.039 -7.144 -15.779 1.00 79.94 87 PRO A O 1
ATOM 676 N N . LEU A 1 88 ? 0.780 -5.825 -15.679 1.00 80.56 88 LEU A N 1
ATOM 677 C CA . LEU A 1 88 ? 1.436 -6.488 -14.566 1.00 80.56 88 LEU A CA 1
ATOM 678 C C . LEU A 1 88 ? 0.694 -6.145 -13.274 1.00 80.56 88 LEU A C 1
ATOM 680 O O . LEU A 1 88 ? 0.402 -4.983 -12.990 1.00 80.56 88 LEU A O 1
ATOM 684 N N . VAL A 1 89 ? 0.408 -7.166 -12.471 1.00 72.94 89 VAL A N 1
ATOM 685 C CA . VAL A 1 89 ? -0.131 -6.968 -11.126 1.00 72.94 89 VAL A CA 1
ATOM 686 C C . VAL A 1 89 ? 1.042 -6.662 -10.206 1.00 72.94 89 VAL A C 1
ATOM 688 O O . VAL A 1 89 ? 1.906 -7.510 -10.008 1.00 72.94 89 VAL A O 1
ATOM 691 N N . VAL A 1 90 ? 1.083 -5.453 -9.649 1.00 73.00 90 VAL A N 1
ATOM 692 C CA . VAL A 1 90 ? 2.023 -5.123 -8.571 1.00 73.00 90 VAL A CA 1
ATOM 693 C C . VAL A 1 90 ? 1.350 -5.511 -7.254 1.00 73.00 90 VAL A C 1
ATOM 695 O O . VAL A 1 90 ? 0.447 -4.817 -6.784 1.00 73.00 90 VAL A O 1
ATOM 698 N N . GLY A 1 91 ? 1.709 -6.685 -6.732 1.00 68.69 91 GLY A N 1
ATOM 699 C CA . GLY A 1 91 ? 1.180 -7.218 -5.475 1.00 68.69 91 GLY A CA 1
ATOM 700 C C . GLY A 1 91 ? 1.812 -6.585 -4.230 1.00 68.69 91 GLY A C 1
ATOM 701 O O . GLY A 1 91 ? 2.884 -5.987 -4.304 1.00 68.69 91 GLY A O 1
ATOM 702 N N . GLU A 1 92 ? 1.142 -6.743 -3.082 1.00 68.88 92 GLU A N 1
ATOM 703 C CA . GLU A 1 92 ? 1.675 -6.370 -1.756 1.00 68.88 92 GLU A CA 1
ATOM 704 C C . GLU A 1 92 ? 2.873 -7.252 -1.379 1.00 68.88 92 GLU A C 1
ATOM 706 O O . GLU A 1 92 ? 3.886 -6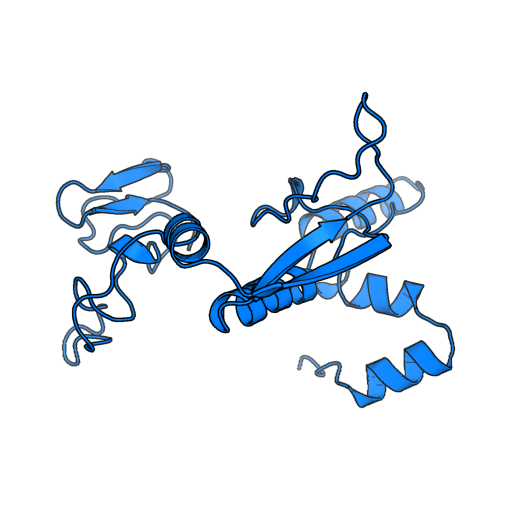.758 -0.879 1.00 68.88 92 GLU A O 1
ATOM 711 N N . ASP A 1 93 ? 2.776 -8.549 -1.681 1.00 71.19 93 ASP A N 1
ATOM 712 C CA . ASP A 1 93 ? 3.799 -9.533 -1.356 1.00 71.19 93 ASP A CA 1
ATOM 713 C C . ASP A 1 93 ? 5.064 -9.349 -2.205 1.00 71.19 93 ASP A C 1
ATOM 715 O O . ASP A 1 93 ? 5.031 -9.283 -3.433 1.00 71.19 93 ASP A O 1
ATOM 719 N N . GLU A 1 94 ? 6.213 -9.342 -1.529 1.00 67.62 94 GLU A N 1
ATOM 720 C CA . GLU A 1 94 ? 7.551 -9.169 -2.116 1.00 67.62 94 GLU A CA 1
ATOM 721 C C . GLU A 1 94 ? 7.869 -10.219 -3.198 1.00 67.62 94 GLU A C 1
ATOM 723 O O . GLU A 1 94 ? 8.546 -9.924 -4.179 1.00 67.62 94 GLU A O 1
ATOM 728 N N . LYS A 1 95 ? 7.313 -11.433 -3.070 1.00 68.06 95 LYS A N 1
ATOM 729 C CA . LYS A 1 95 ? 7.501 -12.541 -4.026 1.00 68.06 95 LYS A CA 1
ATOM 730 C C . LYS A 1 95 ? 6.780 -12.342 -5.358 1.00 68.06 95 LYS A C 1
ATOM 732 O O . LYS A 1 95 ? 7.211 -12.910 -6.359 1.00 68.06 95 LYS A O 1
ATOM 737 N N . ASP A 1 96 ? 5.708 -11.556 -5.360 1.00 72.56 96 ASP A N 1
ATOM 738 C CA . ASP A 1 96 ? 4.853 -11.350 -6.529 1.00 72.56 96 ASP A CA 1
ATOM 739 C C . ASP A 1 96 ? 5.195 -10.049 -7.271 1.00 72.56 96 ASP A C 1
ATOM 741 O O . ASP A 1 96 ? 4.531 -9.687 -8.247 1.00 72.56 96 ASP A O 1
ATOM 745 N N . ARG A 1 97 ? 6.240 -9.328 -6.839 1.00 77.56 97 ARG A N 1
ATOM 746 C CA . ARG A 1 97 ? 6.647 -8.076 -7.481 1.00 77.56 97 ARG A CA 1
ATOM 747 C C . ARG A 1 97 ? 7.334 -8.336 -8.820 1.00 77.56 97 ARG A C 1
ATOM 749 O O . ARG A 1 97 ? 8.222 -9.190 -8.908 1.00 77.56 97 ARG A O 1
ATOM 756 N N . PRO A 1 98 ? 6.984 -7.576 -9.874 1.00 79.94 98 PRO A N 1
ATOM 757 C CA . PRO A 1 98 ? 7.699 -7.670 -11.133 1.00 79.94 98 PRO A CA 1
ATOM 758 C C . PRO A 1 98 ? 9.151 -7.216 -10.959 1.00 79.94 98 PRO A C 1
ATOM 760 O O . PRO A 1 98 ? 9.454 -6.318 -10.171 1.00 79.94 98 PRO A O 1
ATOM 763 N N . ARG A 1 99 ? 10.057 -7.824 -11.732 1.00 80.44 99 ARG A N 1
ATOM 764 C CA . ARG A 1 99 ? 11.471 -7.424 -11.728 1.00 80.44 99 ARG A CA 1
ATOM 765 C C . ARG A 1 99 ? 11.713 -6.088 -12.423 1.00 80.44 99 ARG A C 1
ATOM 767 O O . ARG A 1 99 ? 12.581 -5.325 -12.006 1.00 80.44 99 ARG A O 1
ATOM 774 N N . ASP A 1 100 ? 10.946 -5.844 -13.481 1.00 81.12 100 ASP A N 1
ATOM 775 C CA . ASP A 1 100 ? 11.045 -4.643 -14.295 1.00 81.12 100 ASP A CA 1
ATOM 776 C C . ASP A 1 100 ? 9.726 -4.342 -15.019 1.00 81.12 100 ASP A C 1
ATOM 778 O O . ASP A 1 100 ? 8.847 -5.211 -15.114 1.00 81.12 100 ASP A O 1
ATOM 782 N N . PHE A 1 101 ? 9.602 -3.119 -15.527 1.00 86.06 101 PHE A N 1
ATOM 783 C CA . PHE A 1 101 ? 8.493 -2.664 -16.362 1.00 86.06 101 PHE A CA 1
ATOM 784 C C . PHE A 1 101 ? 9.012 -1.734 -17.463 1.00 86.06 101 PHE A C 1
ATOM 786 O O . PHE A 1 101 ? 9.998 -1.029 -17.276 1.00 86.06 101 PHE A O 1
ATOM 793 N N . SER A 1 102 ? 8.334 -1.705 -18.607 1.00 85.50 102 SER A N 1
ATOM 794 C CA . SER A 1 102 ? 8.735 -0.881 -19.753 1.00 85.50 102 SER A CA 1
ATOM 795 C C . SER A 1 102 ? 7.833 0.322 -19.975 1.00 85.50 102 SER A C 1
ATOM 797 O O . SER A 1 102 ? 8.288 1.348 -20.480 1.00 85.50 102 SER A O 1
ATOM 799 N N . ALA A 1 103 ? 6.563 0.235 -19.578 1.00 86.38 103 ALA A N 1
ATOM 800 C CA . ALA A 1 103 ? 5.634 1.342 -19.728 1.00 86.38 103 ALA A CA 1
ATOM 801 C C . ALA A 1 103 ? 4.695 1.486 -18.533 1.00 86.38 103 ALA A C 1
ATOM 803 O O . ALA A 1 103 ? 4.310 0.525 -17.865 1.00 86.38 103 ALA A O 1
ATOM 804 N N . PHE A 1 104 ? 4.305 2.734 -18.301 1.00 88.31 104 PHE A N 1
ATOM 805 C CA . PHE A 1 104 ? 3.421 3.145 -17.228 1.00 88.31 104 PHE A CA 1
ATOM 806 C C . PHE A 1 104 ? 2.302 4.002 -17.809 1.00 88.31 104 PHE A C 1
ATOM 808 O O . PHE A 1 104 ? 2.566 4.992 -18.494 1.00 88.31 104 PHE A O 1
ATOM 815 N N . GLN A 1 105 ? 1.054 3.619 -17.557 1.00 90.38 105 GLN A N 1
ATOM 816 C CA . GLN A 1 105 ? -0.116 4.329 -18.055 1.00 90.38 105 GLN A CA 1
ATOM 817 C C . GLN A 1 105 ? -0.978 4.820 -16.898 1.00 90.38 105 GLN A C 1
ATOM 819 O O . GLN A 1 105 ? -1.368 4.048 -16.021 1.00 90.38 105 GLN A O 1
ATOM 824 N N . LEU A 1 106 ? -1.323 6.105 -16.967 1.00 92.50 106 LEU A N 1
ATOM 825 C CA . LEU A 1 106 ? -2.256 6.770 -16.069 1.00 92.50 106 LEU A CA 1
ATOM 826 C C . LEU A 1 106 ? -3.580 7.012 -16.781 1.00 92.50 106 LEU A C 1
ATOM 828 O O . LEU A 1 106 ? -3.611 7.577 -17.876 1.00 92.50 106 LEU A O 1
ATOM 832 N N . VAL A 1 107 ? -4.673 6.605 -16.147 1.00 93.62 107 VAL A N 1
ATOM 833 C CA . VAL A 1 107 ? -6.039 6.823 -16.633 1.00 93.62 107 VAL A CA 1
ATOM 834 C C . VAL A 1 107 ? -6.899 7.311 -15.472 1.00 93.62 107 VAL A C 1
ATOM 836 O O . VAL A 1 107 ? -6.615 7.022 -14.316 1.00 93.62 107 VAL A O 1
ATOM 839 N N . LEU A 1 108 ? -7.968 8.055 -15.750 1.00 95.44 108 LEU A N 1
ATOM 840 C CA . LEU A 1 108 ? -8.967 8.355 -14.725 1.00 95.44 108 LEU A CA 1
ATOM 841 C C . LEU A 1 108 ? -9.697 7.071 -14.316 1.00 95.44 108 LEU A C 1
ATOM 843 O O . LEU A 1 108 ? -10.214 6.343 -15.167 1.00 95.44 108 LEU A O 1
ATOM 847 N N . ALA A 1 109 ? -9.755 6.799 -13.015 1.00 95.44 109 ALA A N 1
ATOM 848 C CA . ALA A 1 109 ? -10.433 5.621 -12.500 1.00 95.44 109 ALA A CA 1
ATOM 849 C C . ALA A 1 109 ? -11.956 5.788 -12.573 1.00 95.44 109 ALA A C 1
ATOM 851 O O . ALA A 1 109 ? -12.511 6.816 -12.181 1.00 95.44 109 ALA A O 1
ATOM 852 N N . SER A 1 110 ? -12.654 4.749 -13.036 1.00 95.50 110 SER A N 1
ATOM 853 C CA . SER A 1 110 ? -14.116 4.713 -12.969 1.00 95.50 110 SER A CA 1
ATOM 854 C C . SER A 1 110 ? -14.595 4.437 -11.533 1.00 95.50 110 SER A C 1
ATOM 856 O O . SER A 1 110 ? -13.877 3.801 -10.754 1.00 95.50 110 SER A O 1
ATOM 858 N N . PRO A 1 111 ? -15.828 4.835 -11.161 1.00 96.06 111 PRO A N 1
ATOM 859 C CA . PRO A 1 111 ? -16.378 4.540 -9.835 1.00 96.06 111 PRO A CA 1
ATOM 860 C C . PRO A 1 111 ? -16.376 3.045 -9.488 1.00 96.06 111 PRO A C 1
ATOM 862 O O . PRO A 1 111 ? -16.118 2.671 -8.344 1.00 96.06 111 PRO A O 1
ATOM 865 N N . ASP A 1 112 ? -16.624 2.180 -10.473 1.00 95.31 112 ASP A N 1
ATOM 866 C CA . ASP A 1 112 ? -16.622 0.728 -10.274 1.00 95.31 112 ASP A CA 1
ATOM 867 C C . ASP A 1 112 ? -15.208 0.188 -10.046 1.00 95.31 112 ASP A C 1
ATOM 869 O O . ASP A 1 112 ? -15.005 -0.681 -9.196 1.00 95.31 112 ASP A O 1
ATOM 873 N N . LYS A 1 113 ? -14.208 0.765 -10.726 1.00 92.50 113 LYS A N 1
ATOM 874 C CA . LYS A 1 113 ? -12.795 0.452 -10.488 1.00 92.50 113 LYS A CA 1
ATOM 875 C C . LYS A 1 113 ? -12.381 0.848 -9.068 1.00 92.50 113 LYS A C 1
ATOM 877 O O . LYS A 1 113 ? -11.804 0.026 -8.361 1.00 92.50 113 LYS A O 1
ATOM 882 N N . ILE A 1 114 ? -12.761 2.040 -8.605 1.00 93.44 114 ILE A N 1
ATOM 883 C CA . ILE A 1 114 ? -12.470 2.504 -7.237 1.00 93.44 114 ILE A CA 1
ATOM 884 C C . ILE A 1 114 ? -13.091 1.564 -6.194 1.00 93.44 114 ILE A C 1
ATOM 886 O O . ILE A 1 114 ? -12.443 1.191 -5.215 1.00 93.44 114 ILE A O 1
ATOM 890 N N . ARG A 1 115 ? -14.331 1.114 -6.421 1.00 93.25 115 ARG A N 1
ATOM 891 C CA . ARG A 1 115 ? -14.990 0.130 -5.547 1.00 93.25 115 ARG A CA 1
ATOM 892 C C . ARG A 1 115 ? -14.276 -1.219 -5.540 1.00 93.25 115 ARG A C 1
ATOM 894 O O . ARG A 1 115 ? -14.234 -1.844 -4.489 1.00 93.25 115 ARG A O 1
ATOM 901 N N . SER A 1 116 ? -13.695 -1.645 -6.664 1.00 93.50 116 SER A N 1
ATOM 902 C CA . SER A 1 116 ? -12.940 -2.904 -6.743 1.00 93.50 116 SER A CA 1
ATOM 903 C C . SER A 1 116 ? -11.660 -2.905 -5.899 1.00 93.50 116 SER A C 1
ATOM 905 O O . SER A 1 116 ? -11.244 -3.957 -5.423 1.00 93.50 116 SER A O 1
ATOM 907 N N . TRP A 1 117 ? -11.054 -1.734 -5.674 1.00 90.62 117 TRP A N 1
ATOM 908 C CA . TRP A 1 117 ? -9.888 -1.581 -4.796 1.00 90.62 117 TRP A CA 1
ATOM 909 C C . TRP A 1 117 ? -10.262 -1.522 -3.315 1.00 90.62 117 TRP A C 1
ATOM 911 O O . TRP A 1 117 ? -9.430 -1.786 -2.446 1.00 90.62 117 TRP A O 1
ATOM 921 N N . SER A 1 118 ? -11.501 -1.133 -3.021 1.00 92.06 118 SER A N 1
ATOM 922 C CA . SER A 1 118 ? -11.957 -0.914 -1.659 1.00 92.06 118 SER A CA 1
ATOM 923 C C . SER A 1 118 ? -12.179 -2.228 -0.912 1.00 92.06 118 SER A C 1
ATOM 925 O O . SER A 1 118 ? -12.826 -3.153 -1.398 1.00 92.06 118 SER A O 1
ATOM 927 N N . ARG A 1 119 ? -11.690 -2.276 0.331 1.00 91.06 119 ARG A N 1
ATOM 928 C CA . ARG A 1 119 ? -11.920 -3.374 1.286 1.00 91.06 119 ARG A CA 1
ATOM 929 C C . ARG A 1 119 ? -13.100 -3.095 2.230 1.00 91.06 119 ARG A C 1
ATOM 931 O O . ARG A 1 119 ? -13.416 -3.913 3.092 1.00 91.06 119 ARG A O 1
ATOM 938 N N . GLY A 1 120 ? -13.761 -1.943 2.088 1.00 93.62 120 GLY A N 1
ATOM 939 C CA . GLY A 1 120 ? -14.896 -1.545 2.917 1.00 93.62 120 GLY A CA 1
ATOM 940 C C . GLY A 1 120 ? -15.228 -0.055 2.837 1.00 93.62 120 GLY A C 1
ATOM 941 O O . GLY A 1 120 ? -14.469 0.754 2.314 1.00 93.62 120 GLY A O 1
ATOM 942 N N . GLU A 1 121 ? -16.389 0.316 3.370 1.00 94.06 121 GLU A N 1
ATOM 943 C CA . GLU A 1 121 ? -16.905 1.687 3.338 1.00 94.06 121 GLU A CA 1
ATOM 944 C C . GLU A 1 121 ? -16.719 2.380 4.694 1.00 94.06 121 GLU A C 1
ATOM 946 O O . GLU A 1 121 ? -17.151 1.862 5.727 1.00 94.06 121 GLU A O 1
ATOM 951 N N . VAL A 1 122 ? -16.117 3.572 4.684 1.00 95.81 122 VAL A N 1
ATOM 952 C CA . VAL A 1 122 ? -16.035 4.450 5.858 1.00 95.81 122 VAL A CA 1
ATOM 953 C C . VAL A 1 122 ? -17.321 5.266 5.947 1.00 95.81 122 VAL A C 1
ATOM 955 O O . VAL A 1 122 ? -17.657 6.002 5.024 1.00 95.81 122 VAL A O 1
ATOM 958 N N . LYS A 1 123 ? -18.043 5.139 7.063 1.00 95.62 123 LYS A N 1
ATOM 959 C CA . LYS A 1 123 ? -19.348 5.797 7.261 1.00 95.62 123 LYS A CA 1
ATOM 960 C C . LYS A 1 123 ? -19.274 7.002 8.176 1.00 95.62 123 LYS A C 1
ATOM 962 O O . LYS A 1 123 ? -20.163 7.848 8.135 1.00 95.62 123 LYS A O 1
ATOM 967 N N . LYS A 1 124 ? -18.256 7.056 9.031 1.00 96.19 124 LYS A N 1
ATOM 968 C CA . LYS A 1 124 ? -18.119 8.106 10.030 1.00 96.19 124 LYS A CA 1
ATOM 969 C C . LYS A 1 124 ? -16.747 8.776 9.958 1.00 96.19 124 LYS A C 1
ATOM 971 O O . LYS A 1 124 ? -15.768 8.111 9.620 1.00 96.19 124 LYS A O 1
ATOM 976 N N . PRO A 1 125 ? -16.647 10.071 10.298 1.00 96.44 125 PRO A N 1
ATOM 977 C CA . PRO A 1 125 ? -15.387 10.806 10.242 1.00 96.44 125 PRO A CA 1
ATOM 978 C C . PRO A 1 125 ? -14.485 10.570 11.463 1.00 96.44 125 PRO A C 1
ATOM 980 O O . PRO A 1 125 ? -13.400 11.146 11.530 1.00 96.44 125 PRO A O 1
ATOM 983 N N . GLU A 1 126 ? -14.903 9.775 12.456 1.00 95.56 126 GLU A N 1
ATOM 984 C CA . GLU A 1 126 ? -14.087 9.574 13.655 1.00 95.56 126 GLU A CA 1
ATOM 985 C C . GLU A 1 126 ? -12.847 8.717 13.374 1.00 95.56 126 GLU A C 1
ATOM 987 O O . GLU A 1 126 ? -12.837 7.824 12.525 1.00 95.56 126 GLU A O 1
ATOM 992 N N . THR A 1 127 ? -11.780 8.987 14.119 1.00 95.00 127 THR A N 1
ATOM 993 C CA . THR A 1 127 ? -10.475 8.346 13.952 1.00 95.00 127 THR A CA 1
ATOM 994 C C . THR A 1 127 ? -10.228 7.320 15.056 1.00 95.00 127 THR A C 1
ATOM 996 O O . THR A 1 127 ? -10.373 6.111 14.862 1.00 95.00 127 THR A O 1
ATOM 999 N N . ILE A 1 128 ? -9.849 7.806 16.232 1.00 95.00 128 ILE A N 1
ATOM 1000 C CA . ILE A 1 128 ? -9.439 7.015 17.386 1.00 95.00 128 ILE A CA 1
ATOM 1001 C C . ILE A 1 128 ? -10.205 7.520 18.601 1.00 95.00 128 ILE A C 1
ATOM 1003 O O . ILE A 1 128 ? -10.367 8.723 18.809 1.00 95.00 128 ILE A O 1
ATOM 1007 N N . ASN A 1 129 ? -10.645 6.593 19.440 1.00 93.62 129 ASN A N 1
ATOM 1008 C CA . ASN A 1 129 ? -11.272 6.922 20.703 1.00 93.62 129 ASN A CA 1
ATOM 1009 C C . ASN A 1 129 ? -10.267 7.591 21.657 1.00 93.62 129 ASN A C 1
ATOM 1011 O O . ASN A 1 129 ? -9.266 6.979 22.034 1.00 93.62 129 ASN A O 1
ATOM 1015 N N . TYR A 1 130 ? -10.569 8.801 22.128 1.00 93.75 130 TYR A N 1
ATOM 1016 C CA . TYR A 1 130 ? -9.668 9.584 22.987 1.00 93.75 130 TYR A CA 1
ATOM 1017 C C . TYR A 1 130 ? -9.283 8.891 24.307 1.00 93.75 130 TYR A C 1
ATOM 1019 O O . TYR A 1 130 ? -8.214 9.152 24.849 1.00 93.75 130 TYR A O 1
ATOM 1027 N N . ARG A 1 131 ? -10.142 8.014 24.847 1.00 94.69 131 ARG A N 1
ATOM 1028 C CA . ARG A 1 131 ? -9.911 7.359 26.144 1.00 94.69 131 ARG A CA 1
ATOM 1029 C C . ARG A 1 131 ? -9.190 6.030 26.003 1.00 94.69 131 ARG A C 1
ATOM 1031 O O . ARG A 1 131 ? -8.329 5.704 26.811 1.00 94.69 131 ARG A O 1
ATOM 1038 N N . THR A 1 132 ? -9.596 5.231 25.021 1.00 91.19 132 THR A N 1
ATOM 1039 C CA . THR A 1 132 ? -9.072 3.867 24.853 1.00 91.19 132 THR A CA 1
ATOM 1040 C C . THR A 1 132 ? -7.915 3.787 23.864 1.00 91.19 132 THR A C 1
ATOM 1042 O O . THR A 1 132 ? -7.271 2.743 23.800 1.00 91.19 132 THR A O 1
ATOM 1045 N N . LEU A 1 133 ? -7.659 4.858 23.100 1.00 92.81 133 LEU A N 1
ATOM 1046 C CA . LEU A 1 133 ? -6.689 4.911 21.999 1.00 92.81 133 LEU A CA 1
ATOM 1047 C C . LEU A 1 133 ? -6.915 3.816 20.945 1.00 92.81 133 LEU A C 1
ATOM 1049 O O . LEU A 1 133 ? -6.017 3.445 20.194 1.00 92.81 133 LEU A O 1
ATOM 1053 N N . LYS A 1 134 ? -8.137 3.278 20.897 1.00 92.00 134 LYS A N 1
ATOM 1054 C CA . LYS A 1 134 ? -8.553 2.251 19.951 1.00 92.00 134 LYS A CA 1
ATOM 1055 C C . LYS A 1 134 ? -9.231 2.901 18.749 1.00 92.00 134 LYS A C 1
ATOM 1057 O O . LYS A 1 134 ? -10.034 3.812 18.953 1.00 92.00 134 LYS A O 1
ATOM 1062 N N . PRO A 1 135 ? -8.964 2.419 17.524 1.00 95.00 135 PRO A N 1
ATOM 1063 C CA . PRO A 1 135 ? -9.688 2.895 16.358 1.00 95.00 135 PRO A CA 1
ATOM 1064 C C . PRO A 1 135 ? -11.197 2.695 16.476 1.00 95.00 135 PRO A C 1
ATOM 1066 O O . PRO A 1 135 ? -11.658 1.654 16.966 1.00 95.00 135 PRO A O 1
ATOM 1069 N N . GLU A 1 136 ? -11.944 3.693 16.013 1.00 93.81 136 GLU A N 1
ATOM 1070 C CA . GLU A 1 136 ? -13.405 3.678 16.014 1.00 93.81 136 GLU A CA 1
ATOM 1071 C C . GLU A 1 136 ? -13.970 2.753 14.925 1.00 93.81 136 GLU A C 1
ATOM 1073 O O . GLU A 1 136 ? -13.350 2.482 13.888 1.00 93.81 136 GLU A O 1
ATOM 1078 N N . ARG A 1 137 ? -15.171 2.219 15.172 1.00 91.31 137 ARG A N 1
ATOM 1079 C CA . ARG A 1 137 ? -15.845 1.325 14.220 1.00 91.31 137 ARG A CA 1
ATOM 1080 C C . ARG A 1 137 ? -16.487 2.137 13.096 1.00 91.31 137 ARG A C 1
ATOM 1082 O O . ARG A 1 137 ? -17.205 3.094 13.366 1.00 91.31 137 ARG A O 1
ATOM 1089 N N . ASP A 1 138 ? -16.244 1.704 11.859 1.00 92.69 138 ASP A N 1
ATOM 1090 C CA . ASP A 1 138 ? -16.660 2.364 10.613 1.00 92.69 138 ASP A CA 1
ATOM 1091 C C . ASP A 1 138 ? -16.093 3.792 10.429 1.00 92.69 138 ASP A C 1
ATOM 1093 O O . ASP A 1 138 ? -16.591 4.553 9.597 1.00 92.69 138 ASP A O 1
ATOM 1097 N N . GLY A 1 139 ? -15.053 4.133 11.203 1.00 95.12 139 GLY A N 1
ATOM 1098 C CA . GLY A 1 139 ? -14.289 5.377 11.111 1.00 95.12 139 GLY A CA 1
ATOM 1099 C C . GLY A 1 139 ? -13.088 5.298 10.161 1.00 95.12 139 GLY A C 1
ATOM 1100 O O . GLY A 1 139 ? -12.832 4.263 9.538 1.00 95.12 139 GLY A O 1
ATOM 1101 N N . LEU A 1 140 ? -12.303 6.376 10.104 1.00 94.31 140 LEU A N 1
ATOM 1102 C CA . LEU A 1 140 ? -11.147 6.525 9.205 1.00 94.31 140 LEU A CA 1
ATOM 1103 C C . LEU A 1 140 ? -10.018 5.516 9.463 1.00 94.31 140 LEU A C 1
ATOM 1105 O O . LEU A 1 140 ? -9.269 5.199 8.549 1.00 94.31 140 LEU A O 1
ATOM 1109 N N . PHE A 1 141 ? -9.909 4.983 10.682 1.00 94.69 141 PHE A N 1
ATOM 1110 C CA . PHE A 1 141 ? -8.915 3.961 11.042 1.00 94.69 141 PHE A CA 1
ATOM 1111 C C . PHE A 1 141 ? -9.555 2.601 11.353 1.00 94.69 141 PHE A C 1
ATOM 1113 O O . PHE A 1 141 ? -9.021 1.809 12.131 1.00 94.69 141 PHE A O 1
ATOM 1120 N N . CYS A 1 142 ? -10.735 2.313 10.794 1.00 94.62 142 CYS A N 1
ATOM 1121 C CA . CYS A 1 142 ? -11.470 1.103 11.143 1.00 94.62 142 CYS A CA 1
ATOM 1122 C C . CYS A 1 142 ? -10.670 -0.179 10.848 1.00 94.62 142 CYS A C 1
ATOM 1124 O O . CYS A 1 142 ? -10.460 -0.559 9.698 1.00 94.62 142 CYS A O 1
ATOM 1126 N N . THR A 1 143 ? -10.333 -0.914 11.910 1.00 93.44 143 THR A N 1
ATOM 1127 C CA . THR A 1 143 ? -9.592 -2.191 11.831 1.00 93.44 143 THR A CA 1
ATOM 1128 C C . THR A 1 143 ? -10.282 -3.285 11.013 1.00 93.44 143 THR A C 1
ATOM 1130 O O . THR A 1 143 ? -9.650 -4.237 10.571 1.00 93.44 143 THR A O 1
ATOM 1133 N N . LYS A 1 144 ? -11.597 -3.176 10.794 1.00 93.38 144 LYS A N 1
ATOM 1134 C CA . LYS A 1 144 ? -12.332 -4.094 9.917 1.00 93.38 144 LYS A CA 1
ATOM 1135 C C . LYS A 1 144 ? -11.994 -3.870 8.437 1.00 93.38 144 LYS A C 1
ATOM 1137 O O . LYS A 1 144 ? -11.989 -4.830 7.681 1.00 93.38 144 LYS A O 1
ATOM 1142 N N . ILE A 1 145 ? -11.759 -2.618 8.040 1.00 93.19 145 ILE A N 1
ATOM 1143 C CA . ILE A 1 145 ? -11.515 -2.217 6.646 1.00 93.19 145 ILE A CA 1
ATOM 1144 C C . ILE A 1 145 ? -10.024 -2.320 6.327 1.00 93.19 145 ILE A C 1
ATOM 1146 O O . ILE A 1 145 ? -9.643 -2.900 5.315 1.00 93.19 145 ILE A O 1
ATOM 1150 N N . PHE A 1 146 ? -9.189 -1.765 7.207 1.00 92.94 146 PHE A N 1
ATOM 1151 C CA . PHE A 1 146 ? -7.756 -1.607 6.959 1.00 92.94 146 PHE A CA 1
ATOM 1152 C C . PHE A 1 146 ? -6.894 -2.727 7.550 1.00 92.94 146 PHE A C 1
ATOM 1154 O O . PHE A 1 146 ? -5.735 -2.839 7.179 1.00 92.94 146 PHE A O 1
ATOM 1161 N N . GLY A 1 147 ? -7.450 -3.576 8.422 1.00 92.31 147 GLY A N 1
ATOM 1162 C CA . GLY A 1 147 ? -6.726 -4.686 9.045 1.00 92.31 147 GLY A CA 1
ATOM 1163 C C . GLY A 1 147 ? -6.390 -4.472 10.529 1.00 92.31 147 GLY A C 1
ATOM 1164 O O . GLY A 1 147 ? -6.825 -3.497 11.155 1.00 92.31 147 GLY A O 1
ATOM 1165 N N . PRO A 1 148 ? -5.687 -5.431 11.151 1.00 94.12 148 PRO A N 1
ATOM 1166 C CA . PRO A 1 148 ? -5.370 -5.390 12.574 1.00 94.12 148 PRO A CA 1
ATOM 1167 C C . PRO A 1 148 ? -4.270 -4.363 12.899 1.00 94.12 148 PRO A C 1
ATOM 1169 O O . PRO A 1 148 ? -3.345 -4.162 12.129 1.00 94.12 148 PRO A O 1
ATOM 1172 N N . VAL A 1 149 ? -4.326 -3.750 14.090 1.00 92.50 149 VAL A N 1
ATOM 1173 C CA . VAL A 1 149 ? -3.284 -2.804 14.574 1.00 92.50 149 VAL A CA 1
ATOM 1174 C C . VAL A 1 149 ? -1.996 -3.526 14.991 1.00 92.50 149 VAL A C 1
ATOM 1176 O O . VAL A 1 149 ? -0.942 -2.915 15.125 1.00 92.50 149 VAL A O 1
ATOM 1179 N N . ARG A 1 150 ? -2.096 -4.820 15.296 1.00 91.38 150 ARG A N 1
ATOM 1180 C CA . ARG A 1 150 ? -0.992 -5.652 15.773 1.00 91.38 150 ARG A CA 1
ATOM 1181 C C . ARG A 1 150 ? -1.019 -6.980 15.048 1.00 91.38 150 ARG A C 1
ATOM 1183 O O . ARG A 1 150 ? -2.097 -7.551 14.866 1.00 91.38 150 ARG A O 1
ATOM 1190 N N . ASP A 1 151 ? 0.162 -7.495 14.737 1.00 92.44 151 ASP A N 1
ATOM 1191 C CA . ASP A 1 151 ? 0.300 -8.753 14.015 1.00 92.44 151 ASP A CA 1
ATOM 1192 C C . ASP A 1 151 ? -0.445 -9.888 14.712 1.00 92.44 151 ASP A C 1
ATOM 1194 O O . ASP A 1 151 ? -0.246 -10.185 15.898 1.00 92.44 151 ASP A O 1
ATOM 1198 N N . TYR A 1 152 ? -1.304 -10.551 13.945 1.00 92.00 152 TYR A N 1
ATOM 1199 C CA . TYR A 1 152 ? -2.070 -11.710 14.383 1.00 92.00 152 TYR A CA 1
ATOM 1200 C C . TYR A 1 152 ? -2.907 -11.479 15.661 1.00 92.00 152 TYR A C 1
ATOM 1202 O O . TYR A 1 152 ? -3.151 -12.415 16.437 1.00 92.00 152 TYR A O 1
ATOM 1210 N N . GLU A 1 153 ? -3.364 -10.248 15.903 1.00 93.62 153 GLU A N 1
ATOM 1211 C CA . GLU A 1 153 ? -4.237 -9.894 17.025 1.00 93.62 153 GLU A CA 1
ATOM 1212 C C . GLU A 1 153 ? -5.473 -9.123 16.542 1.00 93.62 153 GLU A C 1
ATOM 1214 O O . GLU A 1 153 ? -5.393 -8.078 15.904 1.00 93.62 153 GLU A O 1
ATOM 1219 N N . CYS A 1 154 ? -6.659 -9.625 16.895 1.00 92.62 154 CYS A N 1
ATOM 1220 C CA . CYS A 1 154 ? -7.907 -8.921 16.601 1.00 92.62 154 CYS A CA 1
ATOM 1221 C C . CYS A 1 154 ? -8.172 -7.780 17.604 1.00 92.62 154 CYS A C 1
ATOM 1223 O O . CYS A 1 154 ? -7.796 -7.855 18.775 1.00 92.62 154 CYS A O 1
ATOM 1225 N N . GLN A 1 155 ? -8.945 -6.771 17.194 1.00 91.44 155 GLN A N 1
ATOM 1226 C CA . GLN A 1 155 ? -9.226 -5.565 17.993 1.00 91.44 155 GLN A CA 1
ATOM 1227 C C . GLN A 1 155 ? -9.859 -5.830 19.376 1.00 91.44 155 GLN A C 1
ATOM 1229 O O . GLN A 1 155 ? -9.641 -5.090 20.344 1.00 91.44 155 GLN A O 1
ATOM 1234 N N . CYS A 1 156 ? -10.673 -6.887 19.490 1.00 91.19 156 CYS A N 1
ATOM 1235 C CA . CYS A 1 156 ? -11.306 -7.269 20.755 1.00 91.19 156 CYS A CA 1
ATOM 1236 C C . CYS A 1 156 ? -10.417 -8.144 21.655 1.00 91.19 156 CYS A C 1
ATOM 1238 O O . CYS A 1 156 ? -10.772 -8.371 22.810 1.00 91.19 156 CYS A O 1
ATOM 1240 N N . GLY A 1 157 ? -9.291 -8.645 21.139 1.00 89.12 157 GLY A N 1
ATOM 1241 C CA .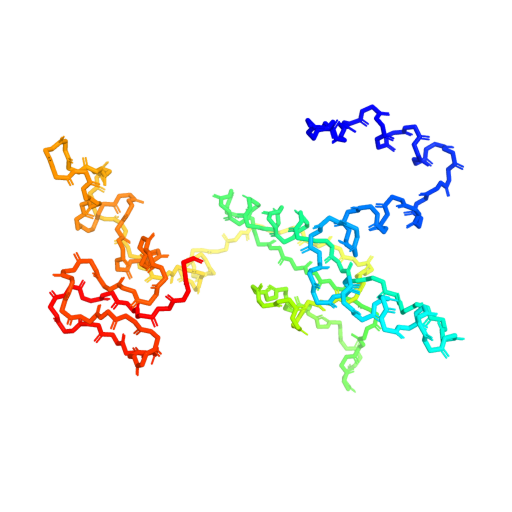 GLY A 1 157 ? -8.366 -9.523 21.852 1.00 89.12 157 GLY A CA 1
ATOM 1242 C C . GLY A 1 157 ? -8.834 -10.973 22.041 1.00 89.12 157 GLY A C 1
ATOM 1243 O O . GLY A 1 157 ? -8.144 -11.711 22.740 1.00 89.12 157 GLY A O 1
ATOM 1244 N N . LYS A 1 158 ? -9.965 -11.397 21.444 1.00 92.38 158 LYS A N 1
ATOM 1245 C CA . LYS A 1 158 ? -10.456 -12.797 21.487 1.00 92.38 158 LYS A CA 1
ATOM 1246 C C . LYS A 1 158 ? -9.442 -13.754 20.858 1.00 92.38 158 LYS A C 1
ATOM 1248 O O . LYS A 1 158 ? -9.094 -14.769 21.449 1.00 92.38 158 LYS A O 1
ATOM 1253 N N . TYR A 1 159 ? -8.971 -13.405 19.666 1.00 93.38 159 TYR A N 1
ATOM 1254 C CA . TYR A 1 159 ? -7.930 -14.137 18.960 1.00 93.38 159 TYR A CA 1
ATOM 1255 C C . TYR A 1 159 ? -6.618 -13.363 19.018 1.00 93.38 159 TYR A C 1
ATOM 1257 O O . TYR A 1 159 ? -6.587 -12.161 18.734 1.00 93.38 159 TYR A O 1
ATOM 1265 N N . LYS A 1 160 ? -5.560 -14.075 19.408 1.00 88.94 160 LYS A N 1
ATOM 1266 C CA . LYS A 1 160 ? -4.189 -13.579 19.526 1.00 88.94 160 LYS A CA 1
ATOM 1267 C C . LYS A 1 160 ? -3.217 -14.675 19.106 1.00 88.94 160 LYS A C 1
ATOM 1269 O O . LYS A 1 160 ? -3.473 -15.847 19.409 1.00 88.94 160 LYS A O 1
ATOM 1274 N N . LYS A 1 161 ? -2.059 -14.271 18.575 1.00 87.75 161 LYS A N 1
ATOM 1275 C CA . LYS A 1 161 ? -0.963 -15.127 18.077 1.00 87.75 161 LYS A CA 1
ATOM 1276 C C . LYS A 1 161 ? -1.262 -15.722 16.696 1.00 87.75 161 LYS A C 1
ATOM 1278 O O . LYS A 1 161 ? -2.406 -16.030 16.374 1.00 87.75 161 LYS A O 1
ATOM 1283 N N . GLY A 1 162 ? -0.201 -16.014 15.942 1.00 86.75 162 GLY A N 1
ATOM 1284 C CA . GLY A 1 162 ? -0.266 -16.524 14.562 1.00 86.75 162 GLY A CA 1
ATOM 1285 C C . GLY A 1 162 ? -0.943 -17.884 14.351 1.00 86.75 162 GLY A C 1
ATOM 1286 O O . GLY A 1 162 ? -1.093 -18.311 13.217 1.00 86.75 162 GLY A O 1
ATOM 1287 N N . ARG A 1 163 ? -1.402 -18.569 15.409 1.00 90.38 163 ARG A N 1
ATOM 1288 C CA . ARG A 1 163 ? -2.171 -19.824 15.277 1.00 90.38 163 ARG A CA 1
ATOM 1289 C C . ARG A 1 163 ? -3.545 -19.620 14.640 1.00 90.38 163 ARG A C 1
ATOM 1291 O O . ARG A 1 163 ? -4.102 -20.567 14.106 1.00 90.38 163 ARG A O 1
ATOM 1298 N N . TYR A 1 164 ? -4.089 -18.409 14.736 1.00 90.25 164 TYR A N 1
ATOM 1299 C CA . TYR A 1 164 ? -5.393 -18.050 14.179 1.00 90.25 164 TYR A CA 1
ATOM 1300 C C . TYR A 1 164 ? -5.266 -17.260 12.872 1.00 90.25 164 TYR A C 1
ATOM 1302 O O . TYR A 1 164 ? -6.170 -16.498 12.541 1.00 90.25 164 TYR A O 1
ATOM 1310 N N . LYS A 1 165 ? -4.131 -17.386 12.172 1.00 89.31 165 LYS A N 1
ATOM 1311 C CA . LYS A 1 165 ? -3.896 -16.718 10.890 1.00 89.31 165 LYS A CA 1
ATOM 1312 C C . LYS A 1 165 ? -5.051 -17.014 9.917 1.00 89.31 165 LYS A C 1
ATOM 1314 O O . LYS A 1 165 ? -5.564 -18.130 9.897 1.00 89.31 165 LYS A O 1
ATOM 1319 N N . ASP A 1 166 ? -5.473 -15.991 9.179 1.00 88.75 166 ASP A N 1
ATOM 1320 C CA . ASP A 1 166 ? -6.539 -16.018 8.162 1.00 88.75 166 ASP A CA 1
ATOM 1321 C C . ASP A 1 166 ? -7.968 -16.248 8.698 1.00 88.75 166 ASP A C 1
ATOM 1323 O O . ASP A 1 166 ? -8.926 -16.341 7.931 1.00 88.75 166 ASP A O 1
ATOM 1327 N N . ILE A 1 167 ? -8.160 -16.265 10.023 1.00 92.50 167 ILE A N 1
ATOM 1328 C CA . ILE A 1 167 ? -9.494 -16.308 10.638 1.00 92.50 167 ILE A CA 1
ATOM 1329 C C . ILE A 1 167 ? -10.028 -14.881 10.818 1.00 92.50 167 ILE A C 1
ATOM 1331 O O . ILE A 1 167 ? -9.343 -13.994 11.332 1.00 92.50 167 ILE A O 1
ATOM 1335 N N . VAL A 1 168 ? -11.294 -14.660 10.455 1.00 94.12 168 VAL A N 1
ATOM 1336 C CA . VAL A 1 168 ? -12.006 -13.403 10.725 1.00 94.12 168 VAL A CA 1
ATOM 1337 C C . VAL A 1 168 ? -12.707 -13.488 12.076 1.00 94.12 168 VAL A C 1
ATOM 1339 O O . VAL A 1 168 ? -13.478 -14.407 12.348 1.00 94.12 168 VAL A O 1
ATOM 1342 N N . CYS A 1 169 ? -12.458 -12.518 12.955 1.00 93.94 169 CYS A N 1
ATOM 1343 C CA . CYS A 1 169 ? -13.059 -12.526 14.282 1.00 93.94 169 CYS A CA 1
ATOM 1344 C C . CYS A 1 169 ? -14.570 -12.257 14.232 1.00 93.94 169 CYS A C 1
ATOM 1346 O O . CYS A 1 169 ? -14.988 -11.165 13.865 1.00 93.94 169 CYS A O 1
ATOM 1348 N N . GLU A 1 170 ? -15.392 -13.171 14.744 1.00 93.69 170 GLU A N 1
ATOM 1349 C CA . GLU A 1 170 ? -16.859 -13.012 14.783 1.00 93.69 170 GLU A CA 1
ATOM 1350 C C . GLU A 1 170 ? -17.347 -11.780 15.569 1.00 93.69 170 GLU A C 1
ATOM 1352 O O . GLU A 1 170 ? -18.398 -11.220 15.274 1.00 93.69 170 GLU A O 1
ATOM 1357 N N . LYS A 1 171 ? -16.587 -11.330 16.580 1.00 91.50 171 LYS A N 1
ATOM 1358 C CA . LYS A 1 171 ? -17.001 -10.218 17.453 1.00 91.50 171 LYS A CA 1
ATOM 1359 C C . LYS A 1 171 ? -16.697 -8.846 16.850 1.00 91.50 171 LYS A C 1
ATOM 1361 O O . LYS A 1 171 ? -17.522 -7.938 16.933 1.00 91.50 171 LYS A O 1
ATOM 1366 N N . CYS A 1 172 ? -15.496 -8.664 16.298 1.00 91.12 172 CYS A N 1
ATOM 1367 C CA . CYS A 1 172 ? -15.049 -7.369 15.768 1.00 91.12 172 CYS A CA 1
ATOM 1368 C C . CYS A 1 172 ? -14.955 -7.311 14.237 1.00 91.12 172 CYS A C 1
ATOM 1370 O O . CYS A 1 172 ? -14.807 -6.220 13.700 1.00 91.12 172 CYS A O 1
ATOM 1372 N N . GLY A 1 173 ? -15.061 -8.441 13.535 1.00 91.38 173 GLY A N 1
ATOM 1373 C CA . GLY A 1 173 ? -14.965 -8.528 12.074 1.00 91.38 173 GLY A CA 1
ATOM 1374 C C . GLY A 1 173 ? -13.555 -8.327 11.514 1.00 91.38 173 GLY A C 1
ATOM 1375 O O . GLY A 1 173 ? -13.411 -8.181 10.311 1.00 91.38 173 GLY A O 1
ATOM 1376 N N . VAL A 1 174 ? -12.532 -8.286 12.373 1.00 93.75 174 VAL A N 1
ATOM 1377 C CA . VAL A 1 174 ? -11.134 -8.045 11.978 1.00 93.75 174 VAL A CA 1
ATOM 1378 C C . VAL A 1 174 ? -10.496 -9.364 11.557 1.00 93.75 174 VAL A C 1
ATOM 1380 O O . VAL A 1 174 ? -10.573 -10.339 12.315 1.00 93.75 174 VAL A O 1
ATOM 1383 N N . ALA A 1 175 ? -9.886 -9.381 10.373 1.00 92.69 175 ALA A N 1
ATOM 1384 C CA . ALA A 1 175 ? -9.082 -10.494 9.885 1.00 92.69 175 ALA A CA 1
ATOM 1385 C C . ALA A 1 175 ? -7.748 -10.567 10.640 1.00 92.69 175 ALA A C 1
ATOM 1387 O O . ALA A 1 175 ? -7.140 -9.546 10.957 1.00 92.69 175 ALA A O 1
ATOM 1388 N N . ILE A 1 176 ? -7.313 -11.779 10.970 1.00 93.00 176 ILE A N 1
ATOM 1389 C CA . ILE A 1 176 ? -6.074 -12.012 11.713 1.00 93.00 176 ILE A CA 1
ATOM 1390 C C . ILE A 1 176 ? -4.947 -12.221 10.705 1.00 93.00 176 ILE A C 1
ATOM 1392 O O . ILE A 1 176 ? -4.671 -13.341 10.274 1.00 93.00 176 ILE A O 1
ATOM 1396 N N . THR A 1 177 ? -4.306 -11.121 10.342 1.00 90.56 177 THR A N 1
ATOM 1397 C CA . THR A 1 177 ? -3.207 -11.066 9.375 1.00 90.56 177 THR A CA 1
ATOM 1398 C C . THR A 1 177 ? -1.989 -10.377 9.990 1.00 90.56 177 THR A C 1
ATOM 1400 O O . THR A 1 177 ? -2.009 -9.978 11.160 1.00 90.56 177 THR A O 1
ATOM 1403 N N . HIS A 1 178 ? -0.909 -10.280 9.217 1.00 87.38 178 HIS A N 1
ATOM 1404 C CA . HIS A 1 178 ? 0.147 -9.312 9.500 1.00 87.38 178 HIS A CA 1
ATOM 1405 C C . HIS A 1 178 ? -0.427 -7.891 9.366 1.00 87.38 178 HIS A C 1
ATOM 1407 O O . HIS A 1 178 ? -1.376 -7.698 8.592 1.00 87.38 178 HIS A O 1
ATOM 1413 N N . SER A 1 179 ? 0.073 -6.962 10.183 1.00 80.38 179 SER A N 1
ATOM 1414 C CA . SER A 1 179 ? -0.275 -5.538 10.093 1.00 80.38 179 SER A CA 1
ATOM 1415 C C . SER A 1 179 ? 0.411 -4.830 8.929 1.00 80.38 179 SER A C 1
ATOM 1417 O O . SER A 1 179 ? 1.410 -5.378 8.407 1.00 80.38 179 SER A O 1
#

InterPro domains:
  IPR007080 RNA polymerase Rpb1, domain 1 [PF04997] (100-175)
  IPR007641 RNA polymerase Rpb2, domain 7 [PF04560] (1-75)
  IPR015712 DNA-directed RNA polymerase, subunit 2 [PTHR20856] (1-71)
  IPR044893 RNA polymerase Rpb1, clamp domain superfamily [G3DSA:4.10.860.120] (90-179)